Protein 5IM0 (pdb70)

InterPro domains:
  IPR000504 RNA recognition motif domain [PF00076] (100-167)
  IPR000504 RNA recognition motif domain [PF00076] (184-243)
  IPR000504 RNA recognition motif domain [PS50102] (97-179)
  IPR000504 RNA recognition motif domain [PS50102] (182-261)
  IPR000504 RNA recognition motif domain [SM00360] (98-170)
  IPR000504 RNA recognition motif domain [SM00360] (183-255)
  IPR012677 Nucleotide-binding alpha-beta plait domain superfamily [G3DSA:3.30.70.330] (53-177)
  IPR012677 Nucleotide-binding alpha-beta plait domain superfamily [G3DSA:3.30.70.330] (178-293)
  IPR012956 CARG-binding factor, N-terminal [PF08143] (1-78)
  IPR035979 RNA-binding domain superfamily [SSF54928] (96-178)
  IPR035979 RNA-binding domain superfamily [SSF54928] (178-287)

Nearest PDB structures (foldseek):
  5im0-assembly1_A  TM=1.014E+00  e=1.781E-15  Homo sapiens
  3s7r-assembly2_B  TM=9.739E-01  e=4.816E-13  Homo sapiens
  8hni-assembly4_D  TM=8.982E-01  e=5.202E-09  Homo sapiens
  2cjk-assembly1_A  TM=8.731E-01  e=4.238E-09  Saccharomyces cerevisiae
  4y0f-assembly2_B  TM=8.564E-01  e=4.859E-09  Homo sapiens

Foldseek 3Di:
DFKKKAQADPPQDQVLVLVQLCVLHHWPGKFFDADPPPRHGPRMMMTHHPDNSSVVVCVDPFDDGPRTTMDDDGPD/DFKKKAQADQPQDQVQVLVQ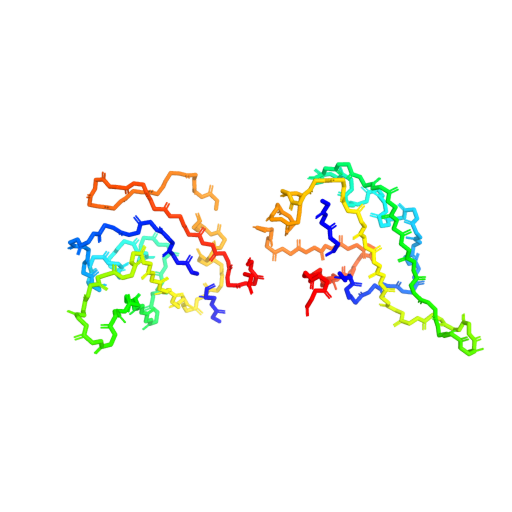LCVLPHWPGKFFDADPPPRGGPGMIMTHHPDNVSVVVCVDDFDDTPRITMDDDGPVPD

Solvent-accessible surface area: 10007 Å² total

GO terms:
  GO:0042752 regulation of circadian rhythm (P, IMP)
  GO:0045727 positive regulation of translation (P, IMP)
  GO:0097167 circadian regulation of translation (P, IMP)
  GO:0005515 protein binding (F, IPI)
  GO:0005634 nucleus (C, TAS)
  GO:0003723 RNA binding (F, TAS)
  GO:0006396 RNA processing (P, TAS)
  GO:0006401 RNA catabolic process (P, TAS)
  GO:0005654 nucleoplasm (C, TAS)
  GO:0005829 cytosol (C, TAS)
  GO:0005654 nucleoplasm (C, IDA)
  GO:0005829 cytosol (C, IDA)
  GO:2000767 positive regulation of cytoplasmic translation (P, IDA)
  GO:1900152 negative regulation of nuclear-transcribed mRNA catabolic process, deadenylation-dependent decay (P, IDA)
  GO:0070934 CRD-mediated mRNA stabilization (P, IDA)
  GO:0003723 RNA binding (F, IDA)
  GO:0042162 telomeric repeat DNA binding (F, IDA)
  GO:1990904 ribonucleoprotein complex (C, IDA)
  GO:0003723 RNA binding (F, HDA)

B-factor: mean 19.9, std 8.03, range [8.53, 78.52]

Secondary structure (DSSP, 8-state):
-B--EE---TT--HHHHHHHHGGGS-EEEEEEEE-TTT--EEEEEEEEESSTHHHHH---S-EEETTEEEEE----/-B--EE---TT--HHHHHHHHGGGS-EEEEEEEE-TTT--EEEEEEEEESSTHHHHH------EETTEE-EE--TT--

Sequence (154 aa):
EGKFIGGLSWDTTKKDLKDYFSKFGEVVDCTLKLDPITGRSRGFGFVLFKESESVDKVDQKEHKLNGKVIDPKRAKEGKFIGGLSWDTTKKDLKDYFSKFGEVVDCTLKLDPITGRSRGFGFVLFKESESVDKVDQKEHKLNGKVIDPKRAKAA

CATH classification: 3.30.70.330

Radius of gyration: 18.96 Å; Cα contacts (8 Å, |Δi|>4): 296; chains: 2; bounding box: 42×57×39 Å

Organism: Homo sapiens (NCBI:txid9606)

Structure (mmCIF, N/CA/C/O backbone):
data_5IM0
#
_entry.id   5IM0
#
_cell.length_a   39.068
_cell.length_b   39.411
_cell.length_c   93.252
_cell.angle_alpha   90.00
_cell.angle_beta   90.00
_cell.angle_gamma   90.00
#
_symmetry.space_group_name_H-M   'P 21 21 21'
#
loop_
_entity.id
_entity.type
_entity.pdbx_description
1 polymer 'Heterogeneous nuclear ribonucleoprotein D0'
2 polymer 'Heterogeneous nuclear ribonucleoprotein D0'
3 water water
#
loop_
_atom_site.group_PDB
_atom_site.id
_atom_site.type_symbol
_atom_site.label_atom_id
_atom_site.label_alt_id
_atom_site.label_comp_id
_atom_site.label_asym_id
_atom_site.label_entity_id
_atom_site.label_seq_id
_atom_site.pdbx_PDB_ins_code
_atom_site.Cartn_x
_atom_site.Cartn_y
_atom_site.Cartn_z
_atom_site.occupancy
_atom_site.B_iso_or_equiv
_atom_site.auth_seq_id
_atom_site.auth_comp_id
_atom_site.auth_asym_id
_atom_site.auth_atom_id
_atom_site.pdbx_PDB_model_num
ATOM 9 N N . GLU A 1 8 ? 1.408 14.432 42.131 1.00 24.73 77 GLU A N 1
ATOM 10 C CA . GLU A 1 8 ? 2.571 15.270 42.376 1.00 23.91 77 GLU A CA 1
ATOM 11 C C . GLU A 1 8 ? 2.791 15.399 43.881 1.00 22.44 77 GLU A C 1
ATOM 12 O O . GLU A 1 8 ? 1.899 15.104 44.668 1.00 26.44 77 GLU A O 1
ATOM 18 N N . GLY A 1 9 ? 3.983 15.834 44.271 1.00 20.43 78 GLY A N 1
ATOM 19 C CA . GLY A 1 9 ? 4.289 16.069 45.669 1.00 18.16 78 GLY A CA 1
ATOM 20 C C . GLY A 1 9 ? 4.967 17.418 45.825 1.00 17.59 78 GLY A C 1
ATOM 21 O O . GLY A 1 9 ? 6.023 17.668 45.251 1.00 18.32 78 GLY A O 1
ATOM 22 N N . LYS A 1 10 ? 4.357 18.287 46.613 1.00 14.80 79 LYS A N 1
ATOM 23 C CA . LYS A 1 10 ? 4.887 19.632 46.807 1.00 13.40 79 LYS A CA 1
ATOM 24 C C . LYS A 1 10 ? 5.484 19.761 48.200 1.00 16.86 79 LYS A C 1
ATOM 25 O O . LYS A 1 10 ? 4.885 19.300 49.178 1.00 16.91 79 LYS A O 1
ATOM 39 N N . PHE A 1 12 ? 7.699 22.364 51.100 1.00 14.84 81 PHE A N 1
ATOM 40 C CA . PHE A 1 12 ? 8.301 23.581 51.614 1.00 15.53 81 PHE A CA 1
ATOM 41 C C . PHE A 1 12 ? 9.704 23.214 52.079 1.00 14.53 81 PHE A C 1
ATOM 42 O O . PHE A 1 12 ? 9.878 22.214 52.777 1.00 12.65 81 PHE A O 1
ATOM 50 N N . ILE A 1 13 ? 10.715 23.980 51.671 1.00 13.02 82 ILE A N 1
ATOM 51 C CA . ILE A 1 13 ? 12.081 23.672 52.092 1.00 13.62 82 ILE A CA 1
ATOM 52 C C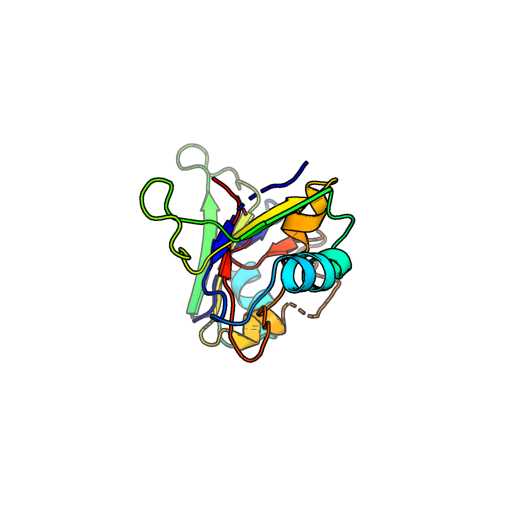 . ILE A 1 13 ? 12.616 24.801 52.943 1.00 13.85 82 ILE A C 1
ATOM 53 O O . ILE A 1 13 ? 13.017 25.848 52.419 1.00 15.03 82 ILE A O 1
ATOM 58 N N . GLY A 1 14 ? 12.622 24.600 54.255 1.00 13.23 83 GLY A N 1
ATOM 59 C CA . GLY A 1 14 ? 13.038 25.661 55.155 1.00 17.71 83 GLY A CA 1
ATOM 60 C C . GLY A 1 14 ? 14.537 25.713 55.377 1.00 14.03 83 GL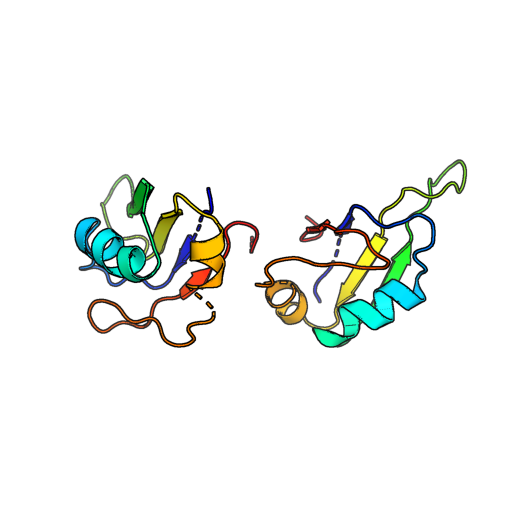Y A C 1
ATOM 61 O O . GLY A 1 14 ? 15.256 24.764 55.087 1.00 15.06 83 GLY A O 1
ATOM 62 N N . GLY A 1 15 ? 15.003 26.845 55.887 1.00 14.93 84 GLY A N 1
ATOM 63 C CA . GLY A 1 15 ? 16.361 26.972 56.381 1.00 18.64 84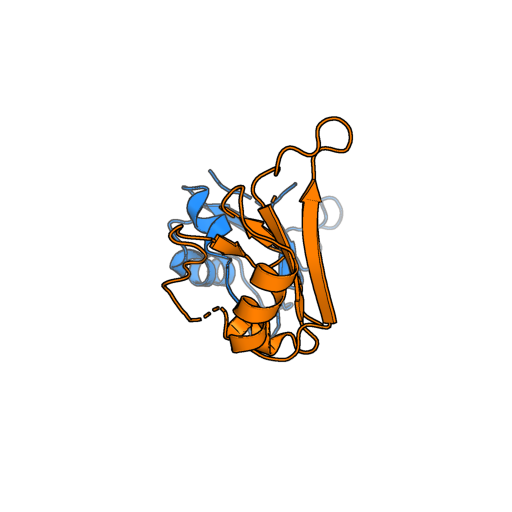 GLY A CA 1
ATOM 64 C C . GLY A 1 15 ? 17.464 27.050 55.343 1.00 16.53 84 GLY A C 1
ATOM 65 O O . GLY A 1 15 ? 18.583 26.666 55.627 1.00 19.16 84 GLY A O 1
ATOM 66 N N . LEU A 1 16 ? 17.154 27.547 54.150 1.00 15.52 85 LEU A N 1
ATOM 67 C CA . LEU A 1 16 ? 18.145 27.605 53.072 1.00 16.29 85 LEU A CA 1
ATOM 68 C C . LEU A 1 16 ? 19.232 28.631 53.368 1.00 16.82 85 LEU A C 1
ATOM 69 O O . LEU A 1 16 ? 18.947 29.698 53.905 1.00 17.21 85 LEU A O 1
ATOM 74 N N . SER A 1 17 ? 20.477 28.299 53.029 1.00 15.91 86 SER A N 1
ATOM 75 C CA . SER A 1 17 ? 21.584 29.244 53.156 1.00 14.18 86 SER A CA 1
ATOM 76 C C . SER A 1 17 ? 21.395 30.399 52.175 1.00 15.00 86 SER A C 1
ATOM 77 O O . SER A 1 17 ? 20.723 30.249 51.152 1.00 13.36 86 SER A O 1
ATOM 80 N N . TRP A 1 18 ? 21.993 31.552 52.476 1.00 15.58 87 TRP A N 1
ATOM 81 C CA . TRP A 1 18 ? 21.821 32.727 51.621 1.00 14.07 87 TRP A CA 1
ATOM 82 C C . TRP A 1 18 ? 22.329 32.483 50.200 1.00 13.48 87 TRP A C 1
ATOM 83 O O . TRP A 1 18 ? 21.850 33.107 49.250 1.00 15.63 87 TRP A O 1
ATOM 94 N N . ASP A 1 19 ? 23.309 31.595 50.059 1.00 14.48 88 ASP A N 1
ATOM 95 C CA . ASP A 1 19 ? 23.936 31.373 48.757 1.00 12.72 88 ASP A CA 1
ATOM 96 C C . ASP A 1 19 ? 23.288 30.234 47.987 1.00 13.67 88 ASP A C 1
ATOM 97 O O . ASP A 1 19 ? 23.776 29.846 46.926 1.00 15.64 88 ASP A O 1
ATOM 102 N N . THR A 1 20 ? 22.195 29.690 48.513 1.00 13.78 89 THR A N 1
ATOM 103 C CA . THR A 1 20 ? 21.523 28.597 47.824 1.00 14.36 89 THR A CA 1
ATOM 104 C C . THR A 1 20 ? 20.793 29.115 46.598 1.00 13.86 89 THR A C 1
ATOM 105 O O . THR A 1 20 ? 20.082 30.116 46.664 1.00 14.96 89 THR A O 1
ATOM 109 N N . THR A 1 21 ? 20.998 28.450 45.468 1.00 14.60 90 THR A N 1
ATOM 110 C CA . THR A 1 21 ? 20.317 28.845 44.243 1.00 16.31 90 THR A CA 1
ATOM 111 C C . THR A 1 21 ? 19.167 27.909 43.922 1.00 14.53 90 THR A C 1
ATOM 112 O O . THR A 1 21 ? 19.043 26.838 44.510 1.00 13.96 90 THR A O 1
ATOM 116 N N . LYS A 1 22 ? 18.330 28.324 42.982 1.00 14.79 91 LYS A N 1
ATOM 117 C CA . LYS A 1 22 ? 17.267 27.458 42.477 1.00 16.15 91 LYS A CA 1
ATOM 118 C C . LYS A 1 22 ? 17.842 26.154 41.916 1.00 16.10 91 LYS A C 1
ATOM 119 O O . LYS A 1 22 ? 17.308 25.061 42.136 1.00 14.59 91 LYS A O 1
ATOM 125 N N . LYS A 1 23 ? 18.961 26.270 41.215 1.00 16.29 92 LYS A N 1
ATOM 126 C CA . LYS A 1 23 ? 19.607 25.115 40.641 1.00 15.48 92 LYS A CA 1
ATOM 127 C C . LYS A 1 23 ? 20.146 24.183 41.733 1.00 13.85 92 LYS A C 1
ATOM 128 O O . LYS A 1 23 ? 20.088 22.967 41.584 1.00 15.03 92 LYS A O 1
ATOM 134 N N . ASP A 1 24 ? 20.655 24.755 42.825 1.00 14.38 93 ASP A N 1
ATOM 135 C CA . ASP A 1 24 ? 21.085 23.942 43.967 1.00 14.97 93 ASP A CA 1
ATOM 136 C C . ASP A 1 24 ? 19.934 23.057 44.436 1.00 12.58 93 ASP A C 1
ATOM 137 O O . ASP A 1 24 ? 20.115 21.869 44.707 1.00 13.72 93 ASP A O 1
ATOM 142 N N . LEU A 1 25 ? 18.755 23.654 44.555 1.00 12.33 94 LEU A N 1
ATOM 143 C CA . LEU A 1 25 ? 17.579 22.915 45.008 1.00 11.84 94 LEU A CA 1
ATOM 144 C C . LEU A 1 25 ? 17.254 21.789 44.043 1.00 13.11 94 LEU A C 1
ATOM 145 O O . LEU A 1 25 ? 16.993 20.665 44.448 1.00 12.29 94 LEU A O 1
ATOM 150 N N . LYS A 1 26 ? 17.267 22.110 42.753 1.00 16.12 95 LYS A N 1
ATOM 151 C CA . LYS A 1 26 ? 16.905 21.138 41.734 1.00 14.63 95 LYS A CA 1
ATOM 152 C C . LYS A 1 26 ? 17.877 19.975 41.763 1.00 14.54 95 LYS A C 1
ATOM 153 O O . LYS A 1 26 ? 17.463 18.816 41.754 1.00 15.72 95 LYS A O 1
ATOM 159 N N . ASP A 1 27 ? 19.172 20.300 41.805 1.00 13.91 96 ASP A N 1
ATOM 160 C CA . ASP A 1 27 ? 20.215 19.277 41.817 1.00 15.06 96 ASP A 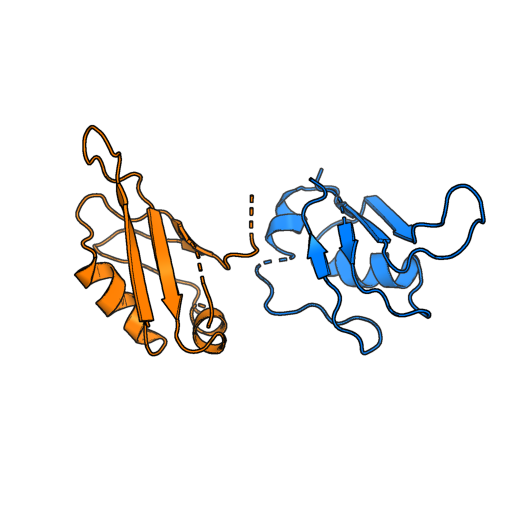CA 1
ATOM 161 C C . ASP A 1 27 ? 20.116 18.387 43.044 1.00 16.06 96 ASP A C 1
ATOM 162 O O . ASP A 1 27 ? 20.253 17.163 42.940 1.00 16.60 96 ASP A O 1
ATOM 167 N N . TYR A 1 28 ? 19.904 18.995 44.210 1.00 13.98 97 TYR A N 1
ATOM 168 C CA . TYR A 1 28 ? 19.887 18.229 45.447 1.00 13.06 97 TYR A CA 1
ATOM 169 C C . TYR A 1 28 ? 18.676 17.309 45.494 1.00 12.90 97 TYR A C 1
ATOM 170 O O . TYR A 1 28 ? 18.796 16.117 45.781 1.00 15.67 97 TYR A O 1
ATOM 179 N N . PHE A 1 29 ? 17.501 17.846 45.200 1.00 11.82 98 PHE A N 1
ATOM 180 C CA . PHE A 1 29 ? 16.304 17.048 45.407 1.00 12.29 98 PHE A CA 1
ATOM 181 C C . PHE A 1 29 ? 16.051 16.085 44.269 1.00 13.34 98 PHE A C 1
ATOM 182 O O . PHE A 1 29 ? 15.262 15.161 44.412 1.00 13.81 98 PHE A O 1
ATOM 190 N N . SER A 1 30 ? 16.771 16.253 43.165 1.00 13.49 99 SER A N 1
ATOM 191 C CA . SER A 1 30 ? 16.629 15.328 42.040 1.00 16.87 99 SER A CA 1
ATOM 192 C C . SER A 1 30 ? 17.065 13.898 42.383 1.00 17.09 99 SER A C 1
ATOM 193 O O . SER A 1 30 ? 16.708 12.952 41.679 1.00 21.73 99 SER A O 1
ATOM 196 N N . LYS A 1 31 ? 17.822 13.728 43.460 1.00 17.36 100 LYS A N 1
ATOM 197 C CA . LYS A 1 31 ? 18.247 12.381 43.825 1.00 20.19 100 LYS A CA 1
ATOM 198 C C . LYS A 1 31 ? 17.081 11.561 44.365 1.00 20.73 100 LYS A C 1
ATOM 199 O O . LYS A 1 31 ? 17.159 10.333 44.418 1.00 20.90 100 LYS A O 1
ATOM 205 N N . PHE A 1 32 ? 15.997 12.228 44.755 1.00 15.25 101 PHE A N 1
ATOM 206 C CA . PHE A 1 32 ? 14.850 11.520 45.319 1.00 17.86 101 PHE A CA 1
ATOM 207 C C . PHE A 1 32 ? 13.789 11.220 44.262 1.00 18.02 101 PHE A C 1
ATOM 208 O O . PHE A 1 32 ? 12.828 10.506 44.529 1.00 18.81 101 PHE A O 1
ATOM 216 N N . GLY A 1 33 ? 13.977 11.758 43.062 1.00 19.13 102 GLY A N 1
ATOM 217 C CA . GLY A 1 33 ? 13.032 11.558 41.976 1.00 17.27 102 GLY A CA 1
ATOM 218 C C . GLY A 1 33 ? 12.938 12.794 41.104 1.00 19.72 102 GLY A C 1
ATOM 219 O O . GLY A 1 33 ? 13.557 13.819 41.397 1.00 17.91 102 GLY A O 1
ATOM 220 N N . GLU A 1 34 ? 12.151 12.711 40.036 1.00 18.26 103 GLU A N 1
ATOM 221 C CA . GLU A 1 34 ? 12.052 13.819 39.094 1.00 22.04 103 GLU A CA 1
ATOM 222 C C . GLU A 1 34 ? 11.466 15.079 39.715 1.00 15.21 103 GLU A C 1
ATOM 223 O O . GLU A 1 34 ? 10.394 15.061 40.332 1.00 16.21 103 GLU A O 1
ATOM 229 N N . VAL A 1 35 ? 12.181 16.184 39.530 1.00 15.99 104 VAL A N 1
ATOM 230 C CA . VAL A 1 35 ? 11.706 17.489 39.974 1.00 17.70 104 VAL A CA 1
ATOM 231 C C . VAL A 1 35 ? 11.055 18.237 38.813 1.00 15.75 104 VAL A C 1
ATOM 232 O O . VAL A 1 35 ? 11.697 18.475 37.795 1.00 19.48 104 VAL A O 1
ATOM 236 N N . VAL A 1 36 ? 9.778 18.585 38.958 1.00 18.68 105 VAL A N 1
ATOM 237 C CA . VAL A 1 36 ? 9.072 19.315 37.904 1.00 20.05 105 VAL A CA 1
ATOM 238 C C . VAL A 1 36 ? 9.569 20.748 37.869 1.00 21.92 105 VAL A C 1
ATOM 239 O O . VAL A 1 36 ? 9.867 21.284 36.808 1.00 22.10 105 VAL A O 1
ATOM 243 N N . ASP A 1 37 ? 9.668 21.355 39.047 1.00 18.33 106 ASP A N 1
ATOM 244 C CA . ASP A 1 37 ? 10.188 22.709 39.188 1.00 17.76 106 ASP A CA 1
ATOM 245 C C . ASP A 1 37 ? 10.547 22.922 40.649 1.00 15.59 106 ASP A C 1
ATOM 246 O O . ASP A 1 37 ? 10.157 22.134 41.527 1.00 15.71 106 ASP A O 1
ATOM 251 N N . CYS A 1 38 ? 11.282 23.992 40.905 1.00 17.91 107 CYS A N 1
ATOM 252 C CA . CYS A 1 38 ? 11.589 24.406 42.265 1.00 16.01 107 CYS A CA 1
ATOM 253 C C . CYS A 1 38 ? 11.913 25.895 42.254 1.00 16.14 107 CYS A C 1
ATOM 254 O O . CYS A 1 38 ? 12.272 26.460 41.221 1.00 18.53 107 CYS A O 1
ATOM 257 N N . THR A 1 39 ? 11.764 26.542 43.397 1.00 14.77 108 THR A N 1
ATOM 258 C CA . THR A 1 39 ? 11.903 27.994 43.445 1.00 11.26 108 THR A CA 1
ATOM 259 C C . THR A 1 39 ? 12.478 28.479 44.758 1.00 12.76 108 THR A C 1
ATOM 260 O O . THR A 1 39 ? 12.348 27.826 45.787 1.00 14.96 108 THR A O 1
ATOM 264 N N . LEU A 1 40 ? 13.100 29.651 44.721 1.00 13.14 109 LEU A N 1
ATOM 265 C CA . LEU A 1 40 ? 13.438 30.375 45.934 1.00 12.14 109 LEU A CA 1
ATOM 266 C C . LEU A 1 40 ? 12.339 31.391 46.163 1.00 15.26 109 LEU A C 1
ATOM 267 O O . LEU A 1 40 ? 12.100 32.238 45.298 1.00 18.01 109 LEU A O 1
ATOM 272 N N . LYS A 1 41 ? 11.677 31.336 47.313 1.00 12.40 110 LYS A N 1
ATOM 273 C CA . LYS A 1 41 ? 10.589 32.283 47.555 1.00 13.08 110 LYS A CA 1
ATOM 274 C C . LYS A 1 41 ? 11.086 33.696 47.891 1.00 15.97 110 LYS A C 1
ATOM 275 O O . LYS A 1 41 ? 12.023 33.887 48.671 1.00 16.23 110 LYS A O 1
ATOM 281 N N . LEU A 1 42 ? 10.423 34.682 47.293 1.00 14.10 111 LEU A N 1
ATOM 282 C CA . LEU A 1 42 ? 10.717 36.092 47.544 1.00 14.11 111 LEU A CA 1
ATOM 283 C C . LEU A 1 42 ? 9.508 36.782 48.156 1.00 16.10 111 LEU A C 1
ATOM 284 O O . LEU A 1 42 ? 8.376 36.383 47.910 1.00 15.68 111 LEU A O 1
ATOM 289 N N . ASP A 1 43 ? 9.756 37.820 48.951 1.00 17.29 112 ASP A N 1
ATOM 290 C CA . ASP A 1 43 ? 8.690 38.649 49.499 1.00 17.58 112 ASP A CA 1
ATOM 291 C C . ASP A 1 43 ? 7.897 39.257 48.336 1.00 17.86 112 ASP A C 1
ATOM 292 O O . ASP A 1 43 ? 8.483 39.885 47.457 1.00 15.69 112 ASP A O 1
ATOM 297 N N . PRO A 1 44 ? 6.565 39.045 48.306 1.00 15.44 113 PRO A N 1
ATOM 298 C CA . PRO A 1 44 ? 5.764 39.531 47.170 1.00 17.92 113 PRO A CA 1
ATOM 299 C C . PRO A 1 44 ? 5.713 41.050 47.044 1.00 16.87 113 PRO A C 1
ATOM 300 O O . PRO A 1 44 ? 5.270 41.556 46.010 1.00 19.46 113 PRO A O 1
ATOM 304 N N . ILE A 1 45 ? 6.152 41.759 48.075 1.00 14.61 114 ILE A N 1
ATOM 305 C CA . ILE A 1 45 ? 6.201 43.213 48.023 1.00 17.67 114 ILE A CA 1
ATOM 306 C C . ILE A 1 45 ? 7.619 43.697 47.735 1.00 18.51 114 ILE A C 1
ATOM 307 O O . ILE A 1 45 ? 7.867 44.399 46.753 1.00 18.04 114 ILE A O 1
ATOM 312 N N . THR A 1 46 ? 8.557 43.317 48.593 1.00 17.06 115 THR A N 1
ATOM 313 C CA . THR A 1 46 ? 9.907 43.866 48.502 1.00 18.10 115 THR A CA 1
ATOM 314 C C . THR A 1 46 ? 10.835 43.095 47.555 1.00 20.86 115 THR A C 1
ATOM 315 O O . THR A 1 46 ? 11.883 43.611 47.157 1.00 21.31 115 THR A O 1
ATOM 319 N N . GLY A 1 47 ? 10.459 41.869 47.201 1.00 17.17 116 GLY A N 1
ATOM 320 C CA . GLY A 1 47 ? 11.287 41.049 46.330 1.00 20.80 116 GLY A CA 1
ATOM 321 C C . GLY A 1 47 ? 12.480 40.466 47.066 1.00 22.30 116 GLY A C 1
ATOM 322 O O . GLY A 1 47 ? 13.346 39.813 46.476 1.00 22.07 116 GLY A O 1
ATOM 323 N N . ARG A 1 48 ? 12.518 40.691 48.373 1.00 19.14 117 ARG A N 1
ATOM 324 C CA . ARG A 1 48 ? 13.604 40.209 49.204 1.00 19.45 117 ARG A CA 1
ATOM 325 C C . ARG A 1 48 ? 13.513 38.708 49.445 1.00 21.94 117 ARG A C 1
ATOM 326 O O . ARG A 1 48 ? 12.422 38.150 49.504 1.00 18.98 117 ARG A O 1
ATOM 334 N N . SER A 1 49 ? 14.666 38.067 49.603 1.00 18.62 118 SER A N 1
ATOM 335 C CA . SER A 1 49 ? 14.707 36.630 49.860 1.00 19.30 118 SER A CA 1
ATOM 336 C C . SER A 1 49 ? 13.963 36.263 51.145 1.00 17.59 118 SER A C 1
ATOM 337 O O . SER A 1 49 ? 14.060 36.964 52.152 1.00 17.39 118 SER A O 1
ATOM 340 N N . ARG A 1 50 ? 13.215 35.165 51.113 1.00 18.89 119 ARG A N 1
ATOM 341 C CA . ARG A 1 50 ? 12.523 34.695 52.312 1.00 16.54 119 ARG A CA 1
ATOM 342 C C . ARG A 1 50 ? 13.339 33.626 53.039 1.00 16.13 119 ARG A C 1
ATOM 343 O O . ARG A 1 50 ? 13.011 33.249 54.161 1.00 17.51 119 ARG A O 1
ATOM 351 N N . GLY A 1 51 ? 14.405 33.149 52.404 1.00 14.44 120 GLY A N 1
ATOM 352 C CA . GLY A 1 51 ? 15.285 32.176 53.031 1.00 13.35 120 GLY A CA 1
ATOM 353 C C . GLY A 1 51 ? 14.688 30.775 53.054 1.00 15.61 120 GLY A C 1
ATOM 354 O O . GLY A 1 51 ? 15.123 29.908 53.806 1.00 15.87 120 GLY A O 1
ATOM 355 N N . PHE A 1 52 ? 13.662 30.563 52.244 1.00 15.36 121 PHE A N 1
ATOM 356 C CA . PHE A 1 52 ? 13.153 29.216 52.031 1.00 13.50 121 PHE A CA 1
ATOM 357 C C . PHE A 1 52 ? 12.728 29.052 50.588 1.00 12.64 121 PHE A C 1
ATOM 358 O O . PHE A 1 52 ? 12.711 30.015 49.811 1.00 14.00 121 PHE A O 1
ATOM 366 N N . GLY A 1 53 ? 12.424 27.815 50.222 1.00 13.53 122 GLY A N 1
ATOM 367 C CA . GLY A 1 53 ? 12.110 27.492 48.851 1.00 14.82 122 GLY A CA 1
ATOM 368 C C . GLY A 1 53 ? 10.991 26.476 48.771 1.00 12.61 122 GLY A C 1
ATOM 369 O O . GLY A 1 53 ? 10.491 25.994 49.790 1.00 12.73 122 GLY A O 1
ATOM 370 N N . PHE A 1 54 ? 10.586 26.169 47.545 1.00 12.57 123 PHE A N 1
ATOM 371 C CA . PHE A 1 54 ? 9.580 25.155 47.299 1.00 15.60 123 PHE A CA 1
ATOM 372 C C . PHE A 1 54 ? 10.106 24.184 46.262 1.00 14.18 123 PHE A C 1
ATOM 373 O O . PHE A 1 54 ? 10.867 24.572 45.375 1.00 12.12 123 PHE A O 1
ATOM 381 N N . VAL A 1 55 ? 9.678 22.929 46.375 1.00 12.31 124 VAL A N 1
ATOM 382 C CA . VAL A 1 55 ? 10.014 21.891 45.406 1.00 10.99 124 VAL A CA 1
ATOM 383 C C . VAL A 1 55 ? 8.740 21.182 44.952 1.00 13.29 124 VAL A C 1
ATOM 384 O O . VAL A 1 55 ? 7.893 20.811 45.779 1.00 13.78 124 VAL A O 1
ATOM 388 N N . LEU A 1 56 ? 8.600 21.017 43.639 1.00 12.94 125 LEU A N 1
ATOM 389 C CA . LEU A 1 56 ? 7.495 20.260 43.066 1.00 14.45 125 LEU A CA 1
ATOM 390 C C . LEU A 1 56 ? 8.022 18.986 42.439 1.00 13.54 125 LEU A C 1
ATOM 391 O O . LEU A 1 56 ? 8.682 19.020 41.403 1.00 14.55 125 LEU A O 1
ATOM 396 N N . PHE A 1 57 ? 7.738 17.861 43.089 1.00 12.75 126 PHE A N 1
ATOM 397 C CA . PHE A 1 57 ? 8.105 16.544 42.569 1.00 14.32 126 PHE A CA 1
ATOM 398 C C . PHE A 1 57 ? 7.028 16.020 41.621 1.00 16.92 126 PHE A C 1
ATOM 399 O O . PHE A 1 57 ? 5.843 16.207 41.873 1.00 19.82 126 PHE A O 1
ATOM 407 N N . LYS A 1 58 ? 7.439 15.347 40.552 1.00 16.51 127 LYS A N 1
ATOM 408 C CA . LYS A 1 58 ? 6.484 14.726 39.628 1.00 22.46 127 LYS A CA 1
ATOM 409 C C . LYS A 1 58 ? 5.661 13.636 40.313 1.00 21.76 127 LYS A C 1
ATOM 410 O O . LYS A 1 58 ? 4.461 13.482 40.047 1.00 20.14 127 LYS A O 1
ATOM 416 N N . GLU A 1 59 ? 6.307 12.878 41.192 1.00 20.10 128 GLU A N 1
ATOM 417 C CA . GLU A 1 59 ? 5.641 11.796 41.912 1.00 20.44 128 GLU A CA 1
ATOM 418 C C . GLU A 1 59 ? 5.688 12.013 43.417 1.00 18.35 128 GLU A C 1
ATOM 419 O O . GLU A 1 59 ? 6.746 12.313 43.971 1.00 18.44 128 GLU A O 1
ATOM 425 N N . SER A 1 60 ? 4.550 11.822 44.079 1.00 19.06 129 SER A N 1
ATOM 426 C CA . SER A 1 60 ? 4.457 12.064 45.515 1.00 19.50 129 SER A CA 1
ATOM 427 C C . SER A 1 60 ? 5.361 11.139 46.324 1.00 21.44 129 SER A C 1
ATOM 428 O O . SER A 1 60 ? 5.764 11.487 47.439 1.00 20.29 129 SER A O 1
ATOM 431 N N . GLU A 1 61 ? 5.677 9.969 45.765 1.00 17.92 130 GLU A N 1
ATOM 432 C CA . GLU A 1 61 ? 6.634 9.041 46.382 1.00 21.53 130 GLU A CA 1
ATOM 433 C C . GLU A 1 61 ? 7.960 9.692 46.763 1.00 20.14 130 GLU A C 1
ATOM 434 O O . GLU A 1 61 ? 8.622 9.283 47.725 1.00 17.50 130 GLU A O 1
ATOM 440 N N . SER A 1 62 ? 8.374 10.677 45.976 1.00 17.63 131 SER A N 1
ATOM 441 C CA . SER A 1 62 ? 9.647 11.337 46.210 1.00 15.25 131 SER A CA 1
ATOM 442 C C . SER A 1 62 ? 9.642 12.063 47.552 1.00 14.54 131 SER A C 1
ATOM 443 O O . SER A 1 62 ? 10.669 12.128 48.229 1.00 12.59 131 SER A O 1
ATOM 446 N N . VAL A 1 63 ? 8.483 12.598 47.930 1.00 17.36 132 VAL A N 1
ATOM 447 C CA . VAL A 1 63 ? 8.318 13.310 49.204 1.00 14.90 132 VAL A CA 1
ATOM 448 C C . VAL A 1 63 ? 8.540 12.365 50.378 1.00 18.35 132 VAL A C 1
ATOM 449 O O . VAL A 1 63 ? 9.216 12.705 51.356 1.00 14.57 132 VAL A O 1
ATOM 453 N N . ASP A 1 64 ? 7.970 11.167 50.266 1.00 16.72 133 ASP A N 1
ATOM 454 C CA . ASP A 1 64 ? 8.171 10.125 51.267 1.00 15.16 133 ASP A CA 1
ATOM 455 C C . ASP A 1 64 ? 9.644 9.742 51.397 1.00 13.14 133 ASP A C 1
ATOM 456 O O . ASP A 1 64 ? 10.130 9.510 52.503 1.00 16.46 133 ASP A O 1
ATOM 461 N N . LYS A 1 65 ? 10.350 9.671 50.272 1.00 12.59 134 LYS A N 1
ATOM 462 C CA . LYS A 1 65 ? 11.771 9.349 50.289 1.00 12.30 134 LYS A CA 1
ATOM 463 C C . LYS A 1 65 ? 12.561 10.434 51.021 1.00 14.19 134 LYS A C 1
ATOM 464 O O . LYS A 1 65 ? 13.456 10.146 51.817 1.00 14.34 134 LYS A O 1
ATOM 470 N N . VAL A 1 66 ? 12.231 11.687 50.730 1.00 14.75 135 VAL A N 1
ATOM 471 C CA . VAL A 1 66 ? 12.854 12.814 51.409 1.00 14.95 135 VAL A CA 1
ATOM 472 C C . VAL A 1 66 ? 12.626 12.706 52.912 1.00 13.96 135 VAL A C 1
ATOM 473 O O . VAL A 1 66 ? 13.541 12.888 53.698 1.00 16.02 135 VAL A O 1
ATOM 485 N N . ASP A 1 68 ? 12.127 10.117 54.754 1.00 15.71 137 ASP A N 1
ATOM 486 C CA . ASP A 1 68 ? 12.754 8.948 55.358 1.00 16.73 137 ASP A CA 1
ATOM 487 C C . ASP A 1 68 ? 14.206 9.223 55.743 1.00 18.69 137 ASP A C 1
ATOM 488 O O . ASP A 1 68 ? 14.859 8.406 56.405 1.00 18.42 137 ASP A O 1
ATOM 493 N N . GLN A 1 69 ? 14.735 10.351 55.287 1.00 18.40 138 GLN A N 1
ATOM 494 C CA . GLN A 1 69 ? 16.159 10.606 55.463 1.00 17.46 138 GLN A CA 1
ATOM 495 C C . GLN A 1 69 ? 16.425 11.275 56.802 1.00 14.85 138 GLN A C 1
ATOM 496 O O . GLN A 1 69 ? 15.637 12.096 57.248 1.00 17.69 138 GLN A O 1
ATOM 502 N N . LYS A 1 70 ? 17.538 10.914 57.434 1.00 15.22 139 LYS A N 1
ATOM 503 C CA . LYS A 1 70 ? 17.921 11.454 58.741 1.00 14.10 139 LYS A CA 1
ATOM 504 C C . LYS A 1 70 ? 18.006 12.976 58.753 1.00 16.93 139 LYS A C 1
ATOM 505 O O . LYS A 1 70 ? 17.390 13.640 59.584 1.00 17.02 139 LYS A O 1
ATOM 511 N N . GLU A 1 71 ? 18.802 13.511 57.839 1.00 15.61 140 GLU A N 1
ATOM 512 C CA . GLU A 1 71 ? 19.026 14.960 57.772 1.00 17.95 140 GLU A CA 1
ATOM 513 C C . GLU A 1 71 ? 19.320 15.377 56.348 1.00 16.15 140 GLU A C 1
ATOM 514 O O . GLU A 1 71 ? 19.858 14.596 55.557 1.00 18.10 140 GLU A O 1
ATOM 520 N N . HIS A 1 72 ? 18.969 16.614 56.023 1.00 13.03 141 HIS A N 1
ATOM 521 C CA . HIS A 1 72 ? 19.270 17.159 54.708 1.00 12.05 141 HIS A CA 1
ATOM 522 C C . HIS A 1 72 ? 20.217 18.341 54.859 1.00 12.42 141 HIS A C 1
ATOM 523 O O . HIS A 1 72 ? 19.941 19.263 55.621 1.00 13.42 141 HIS A O 1
ATOM 530 N N . LYS A 1 73 ? 21.355 18.268 54.174 1.00 14.98 142 LYS A N 1
ATOM 531 C CA . LYS A 1 73 ? 22.350 19.328 54.255 1.00 16.30 142 LYS A CA 1
ATOM 532 C C . LYS A 1 73 ? 22.598 19.887 52.869 1.00 13.56 142 LYS A C 1
ATOM 533 O O . LYS A 1 73 ? 22.795 19.142 51.916 1.00 16.06 142 LYS A O 1
ATOM 539 N N . LEU A 1 74 ? 22.593 21.210 52.768 1.00 13.55 143 LEU A N 1
ATOM 540 C CA . LEU A 1 74 ? 22.789 21.872 51.492 1.00 12.25 143 LEU A CA 1
ATOM 541 C C . LEU A 1 74 ? 23.609 23.135 51.731 1.00 14.23 143 LEU A C 1
ATOM 542 O O . LEU A 1 74 ? 23.220 23.990 52.519 1.00 13.69 143 LEU A O 1
ATOM 547 N N . ASN A 1 75 ? 24.761 23.215 51.074 1.00 13.47 144 ASN A N 1
ATOM 548 C CA . ASN A 1 75 ? 25.681 24.346 51.217 1.00 15.60 144 ASN A CA 1
ATOM 549 C C . ASN A 1 75 ? 26.077 24.575 52.679 1.00 17.39 144 ASN A C 1
ATOM 550 O O . ASN A 1 75 ? 26.114 25.708 53.160 1.00 19.79 144 ASN A O 1
ATOM 555 N N . GLY A 1 76 ? 26.357 23.477 53.378 1.00 20.72 145 GLY A N 1
ATOM 556 C CA . GLY A 1 76 ? 26.909 23.528 54.722 1.00 23.61 145 GLY A CA 1
ATOM 557 C C . GLY A 1 76 ? 25.870 23.643 55.818 1.00 28.21 145 GLY A C 1
ATOM 558 O O . GLY A 1 76 ? 26.193 23.553 57.003 1.00 25.64 145 GLY A O 1
ATOM 559 N N . LYS A 1 77 ? 24.616 23.826 55.418 1.00 17.10 146 LYS A N 1
ATOM 560 C CA . LYS A 1 77 ? 23.546 24.152 56.339 1.00 20.28 146 LYS A CA 1
ATOM 561 C C . LYS A 1 77 ? 22.515 23.026 56.379 1.00 18.81 146 LYS A C 1
ATOM 562 O O . LYS A 1 77 ? 22.292 22.367 55.368 1.00 19.23 146 LYS A O 1
ATOM 568 N N . VAL A 1 78 ? 21.920 22.786 57.544 1.00 17.89 147 VAL A N 1
ATOM 569 C CA . VAL A 1 78 ? 20.826 21.815 57.638 1.00 18.08 147 VAL A CA 1
ATOM 570 C C . VAL A 1 78 ? 19.544 22.487 57.175 1.00 16.04 147 VAL A C 1
ATOM 571 O O . VAL A 1 78 ? 19.153 23.522 57.710 1.00 19.13 147 VAL A O 1
ATOM 575 N N . ILE A 1 79 ? 18.890 21.896 56.179 1.00 12.81 148 ILE A N 1
ATOM 576 C CA . ILE A 1 79 ? 17.653 22.452 55.663 1.00 15.84 148 ILE A CA 1
ATOM 577 C C . ILE A 1 79 ? 16.491 21.601 56.159 1.00 13.35 148 ILE A C 1
ATOM 578 O O . ILE A 1 79 ? 16.696 20.529 56.732 1.00 16.53 148 ILE A O 1
ATOM 583 N N . ASP A 1 80 ? 15.277 22.084 55.964 1.00 12.06 149 ASP A N 1
ATOM 584 C CA . ASP A 1 80 ? 14.132 21.535 56.679 1.00 14.44 149 ASP A CA 1
ATOM 585 C C . ASP A 1 80 ? 12.960 21.295 55.740 1.00 14.80 149 ASP A C 1
ATOM 586 O O . ASP A 1 80 ? 12.034 22.105 55.655 1.00 13.94 149 ASP A O 1
ATOM 591 N N . PRO A 1 81 ? 12.993 20.169 55.019 1.00 14.34 150 PRO A N 1
ATOM 592 C CA . PRO A 1 81 ? 11.887 19.894 54.101 1.00 15.87 150 PRO A CA 1
ATOM 593 C C . PRO A 1 81 ? 10.607 19.504 54.844 1.00 17.66 150 PRO A C 1
ATOM 594 O O . PRO A 1 81 ? 10.649 18.712 55.791 1.00 17.97 150 PRO A O 1
ATOM 598 N N . LYS A 1 82 ? 9.491 20.093 54.423 1.00 12.48 151 LYS A N 1
ATOM 599 C CA . LYS A 1 82 ? 8.167 19.791 54.969 1.00 18.83 151 LYS A CA 1
ATOM 600 C C . LYS A 1 82 ? 7.160 19.532 53.853 1.00 17.15 151 LYS A C 1
ATOM 601 O O . LYS A 1 82 ? 7.272 20.096 52.768 1.00 15.14 151 LYS A O 1
ATOM 607 N N . ARG A 1 83 ? 6.169 18.684 54.116 1.00 17.65 152 ARG A N 1
ATOM 608 C CA . ARG A 1 83 ? 5.043 18.564 53.196 1.00 16.67 152 ARG A CA 1
ATOM 609 C C . ARG A 1 83 ? 4.361 19.922 53.103 1.00 20.01 152 ARG A C 1
ATOM 610 O O . ARG A 1 83 ? 4.178 20.597 54.120 1.00 22.35 152 ARG A O 1
ATOM 618 N N . ALA A 1 84 ? 3.988 20.328 51.889 1.00 19.40 153 ALA A N 1
ATOM 619 C CA . ALA A 1 84 ? 3.573 21.714 51.645 1.00 24.85 153 ALA A CA 1
ATOM 620 C C . ALA A 1 84 ? 2.344 22.138 52.463 1.00 34.26 153 ALA A C 1
ATOM 621 O O . ALA A 1 84 ? 2.081 23.334 52.620 1.00 42.35 153 ALA A O 1
ATOM 623 N N . LYS A 1 85 ? 1.591 21.177 52.986 1.00 34.21 154 LYS A N 1
ATOM 624 C CA . LYS A 1 85 ? 0.476 21.498 53.885 1.00 35.45 154 LYS A CA 1
ATOM 625 C C . LYS A 1 85 ? 0.934 21.647 55.336 1.00 39.07 154 LYS A C 1
ATOM 626 O O . LYS A 1 85 ? 0.376 22.433 56.100 1.00 42.10 154 LYS A O 1
ATOM 640 N N . GLU B 2 2 ? 15.684 12.780 72.226 1.00 16.64 77 GLU B N 1
ATOM 641 C CA . GLU B 2 2 ? 14.802 11.641 72.015 1.00 13.17 77 GLU B CA 1
ATOM 642 C C . GLU B 2 2 ? 14.389 11.566 70.553 1.00 16.16 77 GLU B C 1
ATOM 643 O O . GLU B 2 2 ? 14.356 12.585 69.855 1.00 18.41 77 GLU B O 1
ATOM 649 N N . GLY B 2 3 ? 14.066 10.359 70.097 1.00 14.84 78 GLY B N 1
ATOM 650 C CA . GLY B 2 3 ? 13.598 10.150 68.741 1.00 14.13 78 GLY B CA 1
ATOM 651 C C . GLY B 2 3 ? 12.283 9.397 68.741 1.00 11.35 78 GLY B C 1
ATOM 652 O O . GLY B 2 3 ? 12.151 8.361 69.391 1.00 13.59 78 GLY B O 1
ATOM 653 N N . LYS B 2 4 ? 11.311 9.909 68.001 1.00 14.89 79 LYS B N 1
ATOM 654 C CA . LYS B 2 4 ? 9.990 9.308 67.968 1.00 11.90 79 LYS B CA 1
ATOM 655 C C . LYS B 2 4 ? 9.725 8.647 66.619 1.00 13.40 79 LYS B C 1
ATOM 656 O O . LYS B 2 4 ? 10.104 9.168 65.565 1.00 12.70 79 LYS B O 1
ATOM 670 N N . PHE B 2 6 ? 6.634 6.393 64.306 1.00 10.79 81 PHE B N 1
ATOM 671 C CA . PHE B 2 6 ? 5.329 5.787 64.068 1.00 12.65 81 PHE B CA 1
ATOM 672 C C . PHE B 2 6 ? 5.568 4.377 63.538 1.00 12.25 81 PHE B C 1
ATOM 673 O O . PHE B 2 6 ? 6.395 4.190 62.649 1.00 13.27 81 PHE B O 1
ATOM 681 N N . ILE B 2 7 ? 4.847 3.385 64.056 1.00 12.57 82 ILE B N 1
ATOM 682 C CA . ILE B 2 7 ? 5.031 2.010 63.577 1.00 13.22 82 ILE B CA 1
ATOM 683 C C . ILE B 2 7 ? 3.745 1.491 62.960 1.00 13.90 82 ILE B C 1
ATOM 684 O O . ILE B 2 7 ? 2.758 1.312 63.662 1.00 18.16 82 ILE B O 1
ATOM 689 N N . GLY B 2 8 ? 3.745 1.251 61.653 1.00 11.46 83 GLY B N 1
ATOM 690 C CA . GLY B 2 8 ? 2.543 0.736 61.012 1.00 13.17 83 GLY B CA 1
ATOM 691 C C . GLY B 2 8 ? 2.578 -0.771 60.825 1.00 14.47 83 GLY B C 1
ATOM 692 O O . GLY B 2 8 ? 3.629 -1.382 60.933 1.00 13.13 83 GLY B O 1
ATOM 693 N N . GLY B 2 9 ? 1.416 -1.370 60.569 1.00 15.10 84 GLY B N 1
ATOM 694 C CA . GLY B 2 9 ? 1.337 -2.777 60.207 1.00 14.90 84 GLY B CA 1
ATOM 695 C C . GLY B 2 9 ? 1.374 -3.770 61.356 1.00 13.41 84 GLY B C 1
ATOM 696 O O . GLY B 2 9 ? 1.549 -4.971 61.133 1.00 15.26 84 GLY B O 1
ATOM 697 N N . LEU B 2 10 ? 1.229 -3.277 62.585 1.00 11.60 85 LEU B N 1
ATOM 698 C CA . LEU B 2 10 ? 1.302 -4.149 63.763 1.00 12.34 85 LEU B CA 1
ATOM 699 C C . LEU B 2 10 ? 0.171 -5.167 63.755 1.00 12.13 85 LEU B C 1
ATOM 700 O O . LEU B 2 10 ? -0.976 -4.803 63.493 1.00 13.56 85 LEU B O 1
ATOM 705 N N . SER B 2 11 ? 0.491 -6.427 64.039 1.00 13.58 86 SER B N 1
ATOM 706 C CA . SER B 2 11 ? -0.538 -7.467 64.089 1.00 15.50 86 SER B CA 1
ATOM 707 C C . SER B 2 11 ? -1.491 -7.234 65.258 1.00 15.49 86 SER B C 1
ATOM 708 O O . SER B 2 11 ? -1.114 -6.635 66.267 1.00 15.40 86 SER B O 1
ATOM 711 N N . TRP B 2 12 ? -2.724 -7.720 65.125 1.00 13.15 87 TRP B N 1
ATOM 712 C CA . TRP B 2 12 ? -3.744 -7.498 66.146 1.00 12.74 87 TRP B CA 1
ATOM 713 C C . TRP B 2 12 ? -3.361 -8.118 67.499 1.00 14.11 87 TRP B C 1
ATOM 714 O O . TRP B 2 12 ? -3.848 -7.676 68.545 1.00 12.75 87 TRP B O 1
ATOM 725 N N . ASP B 2 13 ? -2.495 -9.130 67.487 1.00 12.15 88 ASP B N 1
ATOM 726 C CA . ASP B 2 13 ? -2.126 -9.802 68.737 1.00 12.61 88 ASP B CA 1
ATOM 727 C C . ASP B 2 13 ? -0.864 -9.215 69.376 1.00 13.20 88 ASP B C 1
ATOM 728 O O . ASP B 2 13 ? -0.411 -9.695 70.407 1.00 15.20 88 ASP B O 1
ATOM 733 N N . THR B 2 14 ? -0.338 -8.148 68.791 1.00 13.39 89 THR B N 1
ATOM 734 C CA . THR B 2 14 ? 0.888 -7.543 69.300 1.00 16.43 89 THR B CA 1
ATOM 735 C C . THR B 2 14 ? 0.595 -6.770 70.578 1.00 14.51 89 THR B C 1
ATOM 736 O O . THR B 2 14 ? -0.372 -6.012 70.648 1.00 17.63 89 THR B O 1
ATOM 740 N N . THR B 2 15 ? 1.403 -7.004 71.605 1.00 14.79 90 THR B N 1
ATOM 741 C CA . THR B 2 15 ? 1.254 -6.314 72.879 1.00 15.43 90 THR B CA 1
ATOM 742 C C . THR B 2 15 ? 2.243 -5.156 73.003 1.00 17.11 90 THR B C 1
ATOM 743 O O . THR B 2 15 ? 3.190 -5.053 72.226 1.00 17.50 90 THR B O 1
ATOM 747 N N . LYS B 2 16 ? 2.031 -4.304 73.999 1.00 16.49 91 LYS B N 1
ATOM 748 C CA . LYS B 2 16 ? 2.970 -3.227 74.289 1.00 18.08 91 LYS B CA 1
ATOM 749 C C . LYS B 2 16 ? 4.342 -3.807 74.636 1.00 15.61 91 LYS B C 1
ATOM 750 O O . LYS B 2 16 ? 5.378 -3.268 74.221 1.00 17.82 91 LYS B O 1
ATOM 756 N N . LYS B 2 17 ? 4.347 -4.908 75.384 1.00 17.52 92 LYS B N 1
ATOM 757 C CA . LYS B 2 17 ? 5.602 -5.559 75.752 1.00 18.72 92 LYS B CA 1
ATOM 758 C C . LYS B 2 17 ? 6.309 -6.104 74.514 1.00 15.83 92 LYS B C 1
ATOM 759 O O . LYS B 2 17 ? 7.527 -5.973 74.393 1.00 16.94 92 LYS B O 1
ATOM 765 N N . ASP B 2 18 ? 5.549 -6.694 73.592 1.00 14.00 93 ASP B N 1
ATOM 766 C CA . ASP B 2 18 ? 6.104 -7.128 72.305 1.00 14.90 93 ASP B CA 1
ATOM 767 C C . ASP B 2 18 ? 6.830 -5.995 71.616 1.00 14.87 93 ASP B C 1
ATOM 768 O O . ASP B 2 18 ? 7.949 -6.151 71.125 1.00 13.50 93 ASP B O 1
ATOM 773 N N . LEU B 2 19 ? 6.147 -4.855 71.560 1.00 11.89 94 LEU B N 1
ATOM 774 C CA . LEU B 2 19 ? 6.665 -3.664 70.923 1.00 12.65 94 LEU B CA 1
ATOM 775 C C . LEU B 2 19 ? 7.927 -3.157 71.620 1.00 12.03 94 LEU B C 1
ATOM 776 O O . LEU B 2 19 ? 8.928 -2.820 70.971 1.00 12.82 94 LEU B O 1
ATOM 781 N N . LYS B 2 20 ? 7.892 -3.097 72.947 1.00 10.49 95 LYS B N 1
ATOM 782 C CA . LYS B 2 20 ? 9.060 -2.621 73.687 1.00 13.69 95 LYS B CA 1
ATOM 783 C C . LYS B 2 20 ? 10.263 -3.552 73.518 1.00 12.89 95 LYS B C 1
ATOM 784 O O . LYS B 2 20 ? 11.368 -3.097 73.240 1.00 12.55 95 LYS B O 1
ATOM 790 N N . ASP B 2 21 ? 10.053 -4.855 73.675 1.00 12.62 96 ASP B N 1
ATOM 791 C CA . ASP B 2 21 ? 11.137 -5.811 73.470 1.00 13.26 96 ASP B CA 1
ATOM 792 C C . ASP B 2 21 ? 11.740 -5.719 72.071 1.00 11.87 96 ASP B C 1
ATOM 793 O O . ASP B 2 21 ? 12.971 -5.735 71.925 1.00 12.64 96 ASP B O 1
ATOM 798 N N . TYR B 2 22 ? 10.894 -5.606 71.045 1.00 10.38 97 TYR B N 1
ATOM 799 C CA . TYR B 2 22 ? 11.413 -5.52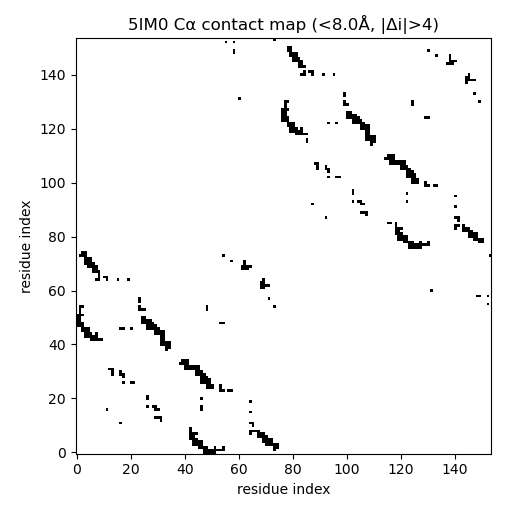9 69.689 1.00 10.86 97 TYR B CA 1
ATOM 800 C C . TYR B 2 22 ? 12.253 -4.261 69.475 1.00 10.63 97 TYR B C 1
ATOM 801 O O . TYR B 2 22 ? 13.393 -4.320 68.988 1.00 9.12 97 TYR B O 1
ATOM 810 N N . PHE B 2 23 ? 11.731 -3.098 69.835 1.00 8.88 98 PHE B N 1
ATOM 811 C CA . PHE B 2 23 ? 12.503 -1.919 69.490 1.00 11.41 98 PHE B CA 1
ATOM 812 C C . PHE B 2 23 ? 13.642 -1.650 70.464 1.00 11.04 98 PHE B C 1
ATOM 813 O O . PHE B 2 23 ? 14.542 -0.872 70.154 1.00 9.47 98 PHE B O 1
ATOM 821 N N . SER B 2 24 ? 13.676 -2.379 71.577 1.00 9.63 99 SER B N 1
ATOM 822 C CA . SER B 2 24 ? 14.859 -2.360 72.431 1.00 12.79 99 SER B CA 1
ATOM 823 C C . SER B 2 24 ? 16.078 -2.953 71.719 1.00 12.69 99 SER B C 1
ATOM 824 O O . SER B 2 24 ? 17.193 -2.744 72.162 1.00 15.46 99 SER B O 1
ATOM 827 N N . LYS B 2 25 ? 15.865 -3.678 70.617 1.00 11.96 100 LYS B N 1
ATOM 828 C CA . LYS B 2 25 ? 16.970 -4.139 69.772 1.00 12.95 100 LYS B CA 1
ATOM 829 C C . LYS B 2 25 ? 17.847 -2.994 69.252 1.00 12.38 100 LYS B C 1
ATOM 830 O O . LYS B 2 25 ? 18.969 -3.223 68.809 1.00 14.66 100 LYS B O 1
ATOM 836 N N . PHE B 2 26 ? 17.340 -1.763 69.306 1.00 11.63 101 PHE B N 1
ATOM 837 C CA . PHE B 2 26 ? 18.020 -0.634 68.666 1.00 10.51 101 PHE B CA 1
ATOM 838 C C . PHE B 2 26 ? 18.486 0.406 69.669 1.00 9.51 101 PHE B C 1
ATOM 839 O O . PHE B 2 26 ? 19.069 1.437 69.302 1.00 14.22 101 PHE B O 1
ATOM 847 N N . GLY B 2 27 ? 18.252 0.126 70.946 1.00 10.28 102 GLY B N 1
ATOM 848 C CA . GLY B 2 27 ? 18.632 1.026 72.015 1.00 11.83 102 GLY B CA 1
ATOM 849 C C . GLY B 2 27 ? 17.529 1.216 73.037 1.00 14.00 102 GLY B C 1
ATOM 850 O O . GLY B 2 27 ? 16.493 0.562 72.952 1.00 12.50 102 GLY B O 1
ATOM 851 N N . GLU B 2 28 ? 17.744 2.106 74.006 1.00 12.04 103 GLU B N 1
ATOM 852 C CA . GLU B 2 28 ? 16.784 2.260 75.095 1.00 14.47 103 GLU B CA 1
ATOM 853 C C . GLU B 2 28 ? 15.489 2.882 74.611 1.00 12.47 103 GLU B C 1
ATOM 854 O O . GLU B 2 28 ? 15.490 3.931 73.952 1.00 13.43 103 GLU B O 1
ATOM 860 N N . VAL B 2 29 ? 14.391 2.227 74.961 1.00 13.44 104 VAL B N 1
ATOM 861 C CA . VAL B 2 29 ? 13.056 2.722 74.662 1.00 10.19 104 VAL B CA 1
ATOM 862 C C . VAL B 2 29 ? 12.490 3.401 75.895 1.00 12.27 104 VAL B C 1
ATOM 863 O O . VAL B 2 29 ? 12.360 2.768 76.938 1.00 14.82 104 VAL B O 1
ATOM 867 N N . VAL B 2 30 ? 12.192 4.695 75.791 1.00 11.06 105 VAL B N 1
ATOM 868 C CA . VAL B 2 30 ? 11.641 5.438 76.919 1.00 12.95 105 VAL B CA 1
ATOM 869 C C . VAL B 2 30 ? 10.210 4.978 77.160 1.00 13.38 105 VAL B C 1
ATOM 870 O O . VAL B 2 30 ? 9.795 4.705 78.293 1.00 15.18 105 VAL B O 1
ATOM 874 N N . ASP B 2 31 ? 9.468 4.875 76.073 1.00 11.76 106 ASP B N 1
ATOM 875 C CA . ASP B 2 31 ? 8.080 4.443 76.144 1.00 9.36 106 ASP B CA 1
ATOM 876 C C . ASP B 2 31 ? 7.656 4.007 74.768 1.00 11.49 106 ASP B C 1
ATOM 877 O O . ASP B 2 31 ? 8.307 4.331 73.778 1.00 10.74 106 ASP B O 1
ATOM 882 N N . CYS B 2 32 ? 6.549 3.279 74.703 1.00 11.49 107 CYS B N 1
ATOM 883 C CA . CYS B 2 32 ? 5.969 2.892 73.428 1.00 11.18 107 CYS B CA 1
ATOM 884 C C . CYS B 2 32 ? 4.507 2.578 73.676 1.00 13.50 107 CYS B C 1
ATOM 885 O O . CYS B 2 32 ? 4.097 2.319 74.809 1.00 15.26 107 CYS B O 1
ATOM 888 N N . THR B 2 33 ? 3.705 2.655 72.628 1.00 11.81 108 THR B N 1
ATOM 889 C CA . THR B 2 33 ? 2.272 2.513 72.788 1.00 12.46 108 THR B CA 1
ATOM 890 C C . THR B 2 33 ? 1.678 1.830 71.581 1.00 13.35 108 THR B C 1
ATOM 891 O O . THR B 2 33 ? 2.245 1.886 70.490 1.00 10.30 108 THR B O 1
ATOM 895 N N . LEU B 2 34 ? 0.527 1.191 71.787 1.00 13.05 109 LEU B N 1
ATOM 896 C CA . LEU B 2 34 ? -0.371 0.850 70.694 1.00 15.10 109 LEU B CA 1
ATOM 897 C C . LEU B 2 34 ? -1.448 1.908 70.609 1.00 16.91 109 LEU B C 1
ATOM 898 O O . LEU B 2 34 ? -1.876 2.432 71.629 1.00 22.13 109 LEU B O 1
ATOM 903 N N . LYS B 2 35 ? -1.893 2.232 69.408 1.00 16.88 110 LYS B N 1
ATOM 904 C CA . LYS B 2 35 ? -3.067 3.086 69.307 1.00 19.94 110 LYS B CA 1
ATOM 905 C C . LYS B 2 35 ? -4.316 2.210 69.252 1.00 24.67 110 LYS B C 1
ATOM 906 O O . LYS B 2 35 ? -4.458 1.354 68.380 1.00 24.43 110 LYS B O 1
ATOM 912 N N . LEU B 2 36 ? -5.201 2.419 70.220 1.00 22.66 111 LEU B N 1
ATOM 913 C CA . LEU B 2 36 ? -6.372 1.576 70.401 1.00 25.92 111 LEU B CA 1
ATOM 914 C C . LEU B 2 36 ? -7.630 2.332 70.027 1.00 16.62 111 LEU B C 1
ATOM 915 O O . LEU B 2 36 ? -7.709 3.534 70.241 1.00 21.58 111 LEU B O 1
ATOM 920 N N . ASP B 2 37 ? -8.611 1.635 69.459 1.00 20.79 112 ASP B N 1
ATOM 921 C CA . ASP B 2 37 ? -9.915 2.257 69.292 1.00 19.83 112 ASP B CA 1
ATOM 922 C C . ASP B 2 37 ? -10.473 2.501 70.689 1.00 17.53 112 ASP B C 1
ATOM 923 O O . ASP B 2 37 ? -10.582 1.568 71.473 1.00 17.36 112 ASP B O 1
ATOM 928 N N . PRO B 2 38 ? -10.832 3.757 71.003 1.00 16.78 113 PRO B N 1
ATOM 929 C CA . PRO B 2 38 ? -11.245 4.123 72.366 1.00 18.48 113 PRO B CA 1
ATOM 930 C C . PRO B 2 38 ? -12.550 3.441 72.779 1.00 21.10 113 PRO B C 1
ATOM 931 O O . PRO B 2 38 ? -12.825 3.304 73.976 1.00 25.27 113 PRO B O 1
ATOM 935 N N . ILE B 2 39 ? -13.331 3.008 71.791 1.00 18.37 114 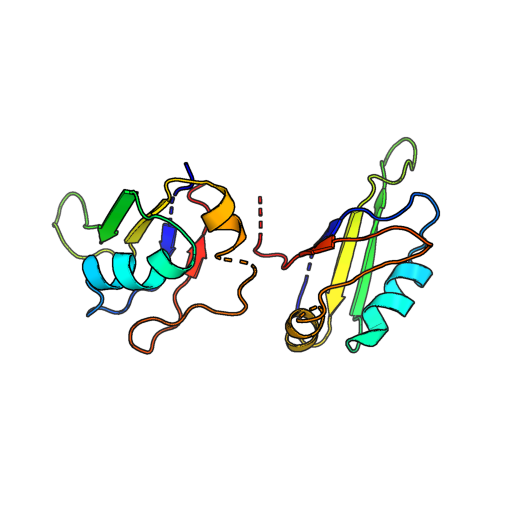ILE B N 1
ATOM 936 C CA . ILE B 2 39 ? -14.633 2.378 72.043 1.00 15.08 114 ILE B CA 1
ATOM 937 C C . ILE B 2 39 ? -14.595 0.845 72.001 1.00 19.89 114 ILE B C 1
ATOM 938 O O . ILE B 2 39 ? -15.159 0.183 72.878 1.00 20.36 114 ILE B O 1
ATOM 943 N N . THR B 2 40 ? -13.953 0.281 70.983 1.00 16.22 115 THR B N 1
ATOM 944 C CA . THR B 2 40 ? -13.961 -1.177 70.828 1.00 18.30 115 THR B CA 1
ATOM 945 C C . THR B 2 40 ? -12.671 -1.828 71.302 1.00 22.85 115 THR B C 1
ATOM 946 O O . THR B 2 40 ? -12.667 -2.994 71.688 1.00 22.75 115 THR B O 1
ATOM 950 N N . GLY B 2 41 ? -11.575 -1.080 71.266 1.00 24.54 116 GLY B N 1
ATOM 951 C CA . GLY B 2 41 ? -10.272 -1.636 71.607 1.00 26.29 116 GLY B CA 1
ATOM 952 C C . GLY B 2 41 ? -9.638 -2.351 70.434 1.00 21.35 116 GLY B C 1
ATOM 953 O O . GLY B 2 41 ? -8.559 -2.922 70.557 1.00 25.67 116 GLY B O 1
ATOM 954 N N . ARG B 2 42 ? -10.311 -2.335 69.289 1.00 28.27 117 ARG B N 1
ATOM 955 C CA . ARG B 2 42 ? -9.746 -2.947 68.100 1.00 26.82 117 ARG B CA 1
ATOM 956 C C . ARG B 2 42 ? -8.422 -2.273 67.807 1.00 30.62 117 ARG B C 1
ATOM 957 O O . ARG B 2 42 ? -8.345 -1.041 67.741 1.00 31.11 117 ARG B O 1
ATOM 965 N N . SER B 2 43 ? -7.378 -3.089 67.701 1.00 32.67 118 SER B N 1
ATOM 966 C CA . SER B 2 43 ? -6.067 -2.608 67.322 1.00 31.90 118 SER B CA 1
ATOM 967 C C . SER B 2 43 ? -6.200 -1.792 66.065 1.00 28.30 118 SER B C 1
ATOM 968 O O . SER B 2 43 ? -6.617 -2.312 65.027 1.00 31.41 118 SER B O 1
ATOM 971 N N . ARG B 2 44 ? -5.846 -0.512 66.147 1.00 30.47 119 ARG B N 1
ATOM 972 C CA . ARG B 2 44 ? -5.895 0.320 64.957 1.00 32.21 119 ARG B CA 1
ATOM 973 C C . ARG B 2 44 ? -4.868 -0.197 63.959 1.00 30.48 119 ARG B C 1
ATOM 974 O O . ARG B 2 44 ? -4.965 0.066 62.764 1.00 34.66 119 ARG B O 1
ATOM 982 N N . GLY B 2 45 ? -3.891 -0.951 64.459 1.00 27.16 120 GLY B N 1
ATOM 983 C CA . GLY B 2 45 ? -2.932 -1.615 63.604 1.00 20.29 120 GLY B CA 1
ATOM 984 C C . GLY B 2 45 ? -1.617 -0.867 63.549 1.00 18.93 120 GLY B C 1
ATOM 985 O O . GLY B 2 45 ? -0.756 -1.162 62.730 1.00 25.07 120 GLY B O 1
ATOM 986 N N . PHE B 2 46 ? -1.473 0.128 64.415 1.00 15.68 121 PHE B N 1
ATOM 987 C CA . PHE B 2 46 ? -0.223 0.859 64.485 1.00 22.01 121 PHE B CA 1
ATOM 988 C C . PHE B 2 46 ? 0.111 1.298 65.903 1.00 16.06 121 PHE B C 1
ATOM 989 O O . PHE B 2 46 ? -0.694 1.157 66.823 1.00 13.59 121 PHE B O 1
ATOM 997 N N . GLY B 2 47 ? 1.330 1.790 66.074 1.00 11.98 122 GLY B N 1
ATOM 998 C CA . GLY B 2 47 ? 1.829 2.179 67.378 1.00 14.02 122 GLY B CA 1
ATOM 999 C C . GLY B 2 47 ? 2.936 3.218 67.289 1.00 12.42 122 GLY B C 1
ATOM 1000 O O . GLY B 2 47 ? 3.311 3.658 66.201 1.00 12.75 122 GLY B O 1
ATOM 1001 N N . PHE B 2 48 ? 3.451 3.619 68.445 1.00 11.95 123 PHE B N 1
ATOM 1002 C CA . PHE B 2 48 ? 4.493 4.638 68.504 1.00 11.61 123 PHE B CA 1
ATOM 1003 C C . PHE B 2 48 ? 5.601 4.180 69.423 1.00 11.04 123 PHE B C 1
ATOM 1004 O O . PHE B 2 48 ? 5.359 3.430 70.376 1.00 10.61 123 PHE B O 1
ATOM 1012 N N . VAL B 2 49 ? 6.818 4.620 69.118 1.00 10.90 124 VAL B N 1
ATOM 1013 C CA . VAL B 2 49 ? 7.990 4.289 69.918 1.00 11.15 124 VAL B CA 1
ATOM 1014 C C . VAL B 2 49 ? 8.746 5.572 70.208 1.00 10.15 124 VAL B C 1
ATOM 1015 O O . VAL B 2 49 ? 8.947 6.389 69.314 1.00 8.96 124 VAL B O 1
ATOM 1019 N N . LEU B 2 50 ? 9.139 5.753 71.465 1.00 10.00 125 LEU B N 1
ATOM 1020 C CA . LEU B 2 50 ? 9.945 6.897 71.872 1.00 11.08 125 LEU B CA 1
ATOM 1021 C C . LEU B 2 50 ? 11.299 6.401 72.350 1.00 9.18 125 LEU B C 1
ATOM 1022 O O . LEU B 2 50 ? 11.397 5.777 73.405 1.00 12.22 125 LEU B O 1
ATOM 1027 N N . PHE B 2 51 ? 12.334 6.640 71.552 1.00 11.10 126 PHE B N 1
ATOM 1028 C CA . PHE B 2 51 ? 13.704 6.265 71.911 1.00 9.46 126 PHE B CA 1
ATOM 1029 C C . PHE B 2 51 ? 14.401 7.344 72.747 1.00 8.94 126 PHE B C 1
ATOM 1030 O O . PHE B 2 51 ? 14.198 8.534 72.519 1.00 11.03 126 PHE B O 1
ATOM 1038 N N . LYS B 2 52 ? 15.235 6.914 73.690 1.00 10.19 127 LYS B N 1
ATOM 1039 C CA . LYS B 2 52 ? 16.078 7.811 74.471 1.00 11.42 127 LYS B CA 1
ATOM 1040 C C . LYS B 2 52 ? 16.997 8.632 73.568 1.00 12.34 127 LYS B C 1
ATOM 1041 O O . LYS B 2 52 ? 17.132 9.850 73.739 1.00 12.84 127 LYS B O 1
ATOM 1047 N N . GLU B 2 53 ? 17.610 7.954 72.599 1.00 10.61 128 GLU B N 1
ATOM 1048 C CA . GLU B 2 53 ? 18.557 8.565 71.671 1.00 12.74 128 GLU B CA 1
ATOM 1049 C C . GLU B 2 53 ? 18.060 8.480 70.235 1.00 11.25 128 GLU B C 1
ATOM 1050 O O . GLU B 2 53 ? 17.690 7.414 69.773 1.00 12.38 128 GLU B O 1
ATOM 1056 N N . SER B 2 54 ? 18.063 9.597 69.519 1.00 11.02 129 SER B N 1
ATOM 1057 C CA . SER B 2 54 ? 17.519 9.600 68.169 1.00 12.96 129 SER B CA 1
ATOM 1058 C C . SER B 2 54 ? 18.384 8.768 67.212 1.00 11.05 129 SER B C 1
ATOM 1059 O O . SER B 2 54 ? 17.919 8.370 66.152 1.00 13.13 129 SER B O 1
ATOM 1062 N N . GLU B 2 55 ? 19.626 8.477 67.593 1.00 12.59 130 GLU B N 1
ATOM 1063 C CA . GLU B 2 55 ? 20.470 7.590 66.792 1.00 11.40 130 GLU B CA 1
ATOM 1064 C C . GLU B 2 55 ? 19.831 6.202 66.661 1.00 11.11 130 GLU B C 1
ATOM 1065 O O . GLU B 2 55 ? 20.051 5.494 65.680 1.00 12.93 130 GLU B O 1
ATOM 1071 N N . SER B 2 56 ? 19.022 5.828 67.644 1.00 11.22 131 SER B N 1
ATOM 1072 C CA . SER B 2 56 ? 18.271 4.572 67.563 1.00 10.72 131 SER B CA 1
ATOM 1073 C C . SER B 2 56 ? 17.316 4.523 66.382 1.00 10.61 131 SER B C 1
ATOM 1074 O O . SER B 2 56 ? 17.122 3.461 65.778 1.00 9.67 131 SER B O 1
ATOM 1077 N N . VAL B 2 57 ? 16.686 5.662 66.091 1.00 9.65 132 VAL B N 1
ATOM 1078 C CA . VAL B 2 57 ? 15.808 5.792 64.938 1.00 10.27 132 VAL B CA 1
ATOM 1079 C C . VAL B 2 57 ? 16.590 5.526 63.650 1.00 12.19 132 VAL B C 1
ATOM 1080 O O . VAL B 2 57 ? 16.107 4.827 62.750 1.00 11.93 132 VAL B O 1
ATOM 1084 N N . ASP B 2 58 ? 17.802 6.067 63.567 1.00 11.48 133 ASP B N 1
ATOM 1085 C CA . ASP B 2 58 ? 18.668 5.794 62.423 1.00 12.26 133 ASP B CA 1
ATOM 1086 C C . ASP B 2 58 ? 18.934 4.302 62.258 1.00 11.38 133 ASP B C 1
ATOM 1087 O O . ASP B 2 58 ? 18.904 3.779 61.142 1.00 14.54 133 ASP B O 1
ATOM 1092 N N . LYS B 2 59 ? 19.189 3.619 63.368 1.00 9.92 134 LYS B N 1
ATOM 1093 C CA . LYS B 2 59 ? 19.480 2.194 63.325 1.00 11.14 134 LYS B CA 1
ATOM 1094 C C . LYS B 2 59 ? 18.252 1.400 62.869 1.00 11.09 134 LYS B C 1
ATOM 1095 O O . LYS B 2 59 ? 18.374 0.462 62.095 1.00 11.45 134 LYS B O 1
ATOM 1101 N N . VAL B 2 60 ? 17.071 1.800 63.329 1.00 10.78 135 VAL B N 1
ATOM 1102 C CA . VAL B 2 60 ? 15.843 1.177 62.842 1.00 11.66 135 VAL B CA 1
ATOM 1103 C C . VAL B 2 60 ? 15.698 1.365 61.332 1.00 11.93 135 VAL B C 1
ATOM 1104 O O . VAL B 2 60 ? 15.453 0.402 60.596 1.00 14.54 135 VAL B O 1
ATOM 1116 N N . ASP B 2 62 ? 17.962 2.008 59.120 1.00 13.61 137 ASP B N 1
ATOM 1117 C CA . ASP B 2 62 ? 19.024 1.324 58.386 1.00 15.24 137 ASP B CA 1
ATOM 1118 C C . ASP B 2 62 ? 18.668 -0.136 58.109 1.00 17.63 137 ASP B C 1
ATOM 1119 O O . ASP B 2 62 ? 19.053 -0.693 57.078 1.00 17.73 137 ASP B O 1
ATOM 1124 N N . GLN B 2 63 ? 17.955 -0.760 59.044 1.00 16.17 138 GLN B N 1
ATOM 1125 C CA . GLN B 2 63 ? 17.588 -2.166 58.898 1.00 16.51 138 GLN B CA 1
ATOM 1126 C C . GLN B 2 63 ? 16.373 -2.287 57.985 1.00 17.45 138 GLN B C 1
ATOM 1127 O O . GLN B 2 63 ? 15.362 -1.637 58.203 1.00 15.01 138 GLN B O 1
ATOM 1133 N N . LYS B 2 64 ? 16.483 -3.121 56.956 1.00 15.02 139 LYS B N 1
ATOM 1134 C CA . LYS B 2 64 ? 15.462 -3.176 55.919 1.00 14.47 139 LYS B CA 1
ATOM 1135 C C . LYS B 2 64 ? 14.249 -3.991 56.348 1.00 13.02 139 LYS B C 1
ATOM 1136 O O . LYS B 2 64 ? 13.110 -3.577 56.118 1.00 16.70 139 LYS B O 1
ATOM 1142 N N . GLU B 2 65 ? 14.503 -5.137 56.972 1.00 13.32 140 GLU B N 1
ATOM 1143 C CA . GLU B 2 65 ? 13.433 -6.073 57.330 1.00 13.12 140 GLU B CA 1
ATOM 1144 C C . GLU B 2 65 ? 13.012 -5.924 58.786 1.00 16.48 140 GLU B C 1
ATOM 1145 O O . GLU B 2 65 ? 13.816 -6.118 59.703 1.00 16.38 140 GLU B O 1
ATOM 1151 N N . HIS B 2 66 ? 11.744 -5.589 58.990 1.00 14.04 141 HIS B N 1
ATOM 1152 C CA . HIS B 2 66 ? 11.179 -5.564 60.328 1.00 12.52 141 HIS B CA 1
ATOM 1153 C C . HIS B 2 66 ? 9.962 -6.460 60.343 1.00 12.72 141 HIS B C 1
ATOM 1154 O O . HIS B 2 66 ? 9.018 -6.262 59.581 1.00 12.73 141 HIS B O 1
ATOM 1161 N N . LYS B 2 67 ? 10.012 -7.475 61.188 1.00 14.92 142 LYS B N 1
ATOM 1162 C C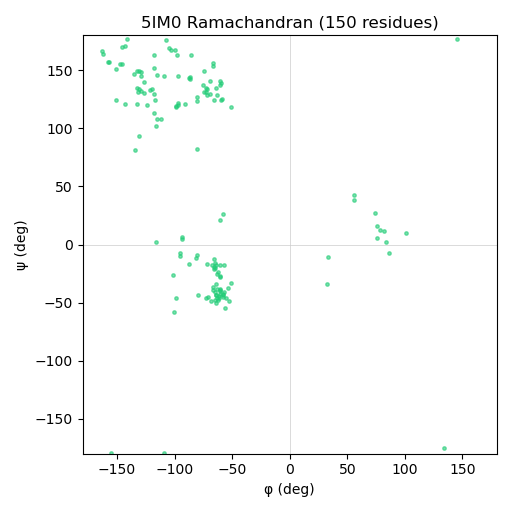A . LYS B 2 67 ? 8.874 -8.353 61.340 1.00 12.08 142 LYS B CA 1
ATOM 1163 C C . LYS B 2 67 ? 8.655 -8.600 62.825 1.00 12.54 142 LYS B C 1
ATOM 1164 O O . LYS B 2 67 ? 9.601 -8.615 63.619 1.00 14.40 142 LYS B O 1
ATOM 1170 N N . LEU B 2 68 ? 7.394 -8.759 63.199 1.00 14.81 143 LEU B N 1
ATOM 1171 C CA . LEU B 2 68 ? 7.029 -8.918 64.595 1.00 14.47 143 LEU B CA 1
ATOM 1172 C C . LEU B 2 68 ? 5.762 -9.759 64.647 1.00 13.41 143 LEU B C 1
ATOM 1173 O O . LEU B 2 68 ? 4.774 -9.434 63.992 1.00 13.34 143 LEU B O 1
ATOM 1178 N N . ASN B 2 69 ? 5.817 -10.864 65.385 1.00 14.13 144 ASN B N 1
ATOM 1179 C CA . ASN B 2 69 ? 4.677 -11.775 65.473 1.00 14.29 144 ASN B CA 1
ATOM 1180 C C . ASN B 2 69 ? 4.209 -12.255 64.092 1.00 15.95 144 ASN B C 1
ATOM 1181 O O . ASN B 2 69 ? 3.011 -12.398 63.837 1.00 19.44 144 ASN B O 1
ATOM 1186 N N . GLY B 2 70 ? 5.173 -12.494 63.204 1.00 18.15 145 GLY B N 1
ATOM 1187 C CA . GLY B 2 70 ? 4.895 -13.074 61.901 1.00 21.06 145 GLY B CA 1
ATOM 1188 C C . GLY B 2 70 ? 4.331 -12.110 60.875 1.00 24.07 145 GLY B C 1
ATOM 1189 O O . GLY B 2 70 ? 3.823 -12.523 59.831 1.00 30.64 145 GLY B O 1
ATOM 1190 N N . LYS B 2 71 ? 4.400 -10.819 61.177 1.00 18.36 146 LYS B N 1
ATOM 1191 C CA . LYS B 2 71 ? 3.874 -9.814 60.282 1.00 15.91 146 LYS B CA 1
ATOM 1192 C C . LYS B 2 71 ? 4.962 -8.794 59.998 1.00 16.52 146 LYS B C 1
ATOM 1193 O O . LYS B 2 71 ? 5.742 -8.441 60.884 1.00 15.91 146 LYS B O 1
ATOM 1199 N N . VAL B 2 72 ? 5.035 -8.360 58.747 1.00 14.91 147 VAL B N 1
ATOM 1200 C CA . VAL B 2 72 ? 5.951 -7.297 58.370 1.00 15.98 147 VAL B CA 1
ATOM 1201 C C . VAL B 2 72 ? 5.425 -5.977 58.926 1.00 15.00 147 VAL B C 1
ATOM 1202 O O . VAL B 2 72 ? 4.264 -5.628 58.711 1.00 12.81 147 VAL B O 1
ATOM 1206 N N . ILE B 2 73 ? 6.271 -5.236 59.639 1.00 12.16 148 ILE B N 1
ATOM 1207 C CA . ILE B 2 73 ? 5.841 -3.961 60.197 1.00 11.71 148 ILE B CA 1
ATOM 1208 C C . ILE B 2 73 ? 6.677 -2.831 59.590 1.00 15.62 148 ILE B C 1
ATOM 1209 O O . ILE B 2 73 ? 7.734 -3.084 59.001 1.00 15.22 148 ILE B O 1
ATOM 1214 N N . ASP B 2 74 ? 6.199 -1.593 59.721 1.00 13.04 149 ASP B N 1
ATOM 1215 C CA . ASP B 2 74 ? 6.827 -0.471 59.025 1.00 16.76 149 ASP B CA 1
ATOM 1216 C C . ASP B 2 74 ? 7.118 0.718 59.911 1.00 13.27 149 ASP B C 1
ATOM 1217 O O . ASP B 2 74 ? 6.278 1.597 60.107 1.00 14.08 149 ASP B O 1
ATOM 1222 N N . PRO B 2 75 ? 8.332 0.748 60.446 1.00 14.73 150 PRO B N 1
ATOM 1223 C CA . PRO B 2 75 ? 8.760 1.897 61.243 1.00 14.62 150 PRO B CA 1
ATOM 1224 C C . PRO B 2 75 ? 9.008 3.140 60.383 1.00 13.53 150 PRO B C 1
ATOM 1225 O O . PRO B 2 75 ? 9.638 3.046 59.335 1.00 14.71 150 PRO B O 1
ATOM 1229 N N . LYS B 2 76 ? 8.498 4.276 60.832 1.00 11.46 151 LYS B N 1
ATOM 1230 C CA . LYS B 2 76 ? 8.693 5.547 60.158 1.00 16.40 151 LYS B CA 1
ATOM 1231 C C . LYS B 2 76 ? 9.183 6.623 61.118 1.00 15.13 151 LYS B C 1
ATOM 1232 O O . LYS B 2 76 ? 8.783 6.667 62.281 1.00 14.39 151 LYS B O 1
ATOM 1238 N N . ARG B 2 77 ? 10.039 7.512 60.627 1.00 13.02 152 ARG B N 1
ATOM 1239 C CA . ARG B 2 77 ? 10.374 8.698 61.392 1.00 13.08 152 ARG B CA 1
ATOM 1240 C C . ARG B 2 77 ? 9.110 9.521 61.636 1.00 15.93 152 ARG B C 1
ATOM 1241 O O . ARG B 2 77 ? 8.276 9.653 60.742 1.00 15.14 152 ARG B O 1
ATOM 1249 N N . ALA B 2 78 ? 8.985 10.082 62.836 1.00 15.12 153 ALA B N 1
ATOM 1250 C CA . ALA B 2 78 ? 7.824 10.896 63.193 1.00 20.41 153 ALA B CA 1
ATOM 1251 C C . ALA B 2 78 ? 7.576 12.037 62.197 1.00 21.04 153 ALA B C 1
ATOM 1252 O O . ALA B 2 78 ? 6.428 12.351 61.881 1.00 19.87 153 ALA B O 1
ATOM 1254 N N . LYS B 2 79 ? 8.648 12.638 61.687 1.00 21.84 154 LYS B N 1
ATOM 1255 C CA . LYS B 2 79 ? 8.508 13.769 60.770 1.00 22.51 154 LYS B CA 1
ATOM 1256 C C . LYS B 2 79 ? 7.862 13.364 59.444 1.00 25.49 154 LYS B C 1
ATOM 1257 O O . LYS B 2 79 ? 7.356 14.220 58.709 1.00 25.51 154 LYS B O 1
ATOM 1263 N N . ALA B 2 80 ? 7.885 12.064 59.145 1.00 19.48 155 ALA B N 1
ATOM 1264 C CA . ALA B 2 80 ? 7.361 11.553 57.883 1.00 22.00 155 ALA B CA 1
ATOM 1265 C C . ALA B 2 80 ? 5.847 11.416 57.911 1.00 25.14 155 ALA B C 1
ATOM 1266 O O . ALA B 2 80 ? 5.229 11.167 56.881 1.00 28.83 155 ALA B O 1
ATOM 1276 N N . ALA B 2 82 ? 2.017 12.105 57.763 1.00 31.31 157 ALA B N 1
ATOM 1277 C CA . ALA B 2 82 ? 1.190 13.030 57.000 1.00 34.66 157 ALA B CA 1
ATOM 1278 C C . ALA B 2 82 ? 0.063 13.582 57.865 1.00 41.99 157 ALA B C 1
ATOM 1279 O O . ALA B 2 82 ? 0.263 14.529 58.624 1.00 45.00 157 ALA B O 1
#